Protein AF-A0A959DVX4-F1 (afdb_monomer_lite)

pLDDT: mean 74.42, std 13.06, range [37.75, 95.5]

Structure (mmCIF, N/CA/C/O backbone):
data_AF-A0A959DVX4-F1
#
_entry.id   AF-A0A959DVX4-F1
#
loop_
_atom_site.group_PDB
_atom_site.id
_atom_site.type_symbol
_atom_site.label_atom_id
_atom_site.label_alt_id
_atom_site.label_comp_id
_atom_site.label_asym_id
_atom_site.label_entity_id
_atom_site.label_seq_id
_atom_site.pdbx_PDB_ins_code
_atom_site.Cartn_x
_atom_site.Cartn_y
_atom_site.Cartn_z
_atom_site.occupancy
_atom_site.B_iso_or_equiv
_atom_site.auth_seq_id
_atom_site.auth_comp_id
_atom_site.auth_asym_id
_atom_site.auth_atom_id
_atom_site.pdbx_PDB_model_num
ATOM 1 N N . MET A 1 1 ? -5.494 -14.601 -0.940 1.00 48.22 1 MET A N 1
ATOM 2 C CA . MET A 1 1 ? -5.720 -13.147 -1.015 1.00 48.22 1 MET A CA 1
ATOM 3 C C . MET A 1 1 ? -6.047 -12.716 0.396 1.00 48.22 1 MET A C 1
ATOM 5 O O . MET A 1 1 ? -7.107 -13.082 0.890 1.00 48.22 1 MET A O 1
ATOM 9 N N . GLU A 1 2 ? -5.086 -12.112 1.089 1.00 57.50 2 GLU A N 1
ATOM 10 C CA . GLU A 1 2 ? -5.347 -11.568 2.421 1.00 57.50 2 GLU A CA 1
ATOM 11 C C . GLU A 1 2 ? -6.435 -10.507 2.284 1.00 57.50 2 GLU A C 1
ATOM 13 O O . GLU A 1 2 ? -6.332 -9.611 1.445 1.00 57.50 2 GLU A O 1
ATOM 18 N N . SER A 1 3 ? -7.533 -10.681 3.014 1.00 71.44 3 SER A N 1
ATOM 19 C CA . SER A 1 3 ? -8.706 -9.840 2.836 1.00 71.44 3 SER A CA 1
ATOM 20 C C . SER A 1 3 ? -8.745 -8.767 3.910 1.00 71.44 3 SER A C 1
ATOM 22 O O . SER A 1 3 ? -8.822 -9.086 5.095 1.00 71.44 3 SER A O 1
ATOM 24 N N . PHE A 1 4 ? -8.813 -7.499 3.496 1.00 85.88 4 PHE A N 1
ATOM 25 C CA . PHE A 1 4 ? -9.100 -6.370 4.390 1.00 85.88 4 PHE A CA 1
ATOM 26 C C . PHE A 1 4 ? -10.474 -6.480 5.088 1.00 85.88 4 PHE A C 1
ATOM 28 O O . PHE A 1 4 ? -10.832 -5.627 5.897 1.00 85.88 4 PHE A O 1
ATOM 35 N N . ASP A 1 5 ? -11.255 -7.530 4.804 1.00 87.12 5 ASP A N 1
ATOM 36 C CA . ASP A 1 5 ? -12.525 -7.846 5.460 1.00 87.12 5 ASP A CA 1
ATOM 37 C C . ASP A 1 5 ? -12.405 -8.030 6.978 1.00 87.12 5 ASP A C 1
ATOM 39 O O . ASP A 1 5 ? -13.413 -7.954 7.678 1.00 87.12 5 ASP A O 1
ATOM 43 N N . GLU A 1 6 ? -11.216 -8.299 7.522 1.00 89.38 6 GLU A N 1
ATOM 44 C CA . GLU A 1 6 ? -11.012 -8.276 8.976 1.00 89.38 6 GLU A CA 1
ATOM 45 C C . GLU A 1 6 ? -11.226 -6.875 9.567 1.00 89.38 6 GLU A C 1
ATOM 47 O O . GLU A 1 6 ? -11.989 -6.726 10.522 1.00 89.38 6 GLU A O 1
ATOM 52 N N . TYR A 1 7 ? -10.685 -5.837 8.929 1.00 87.62 7 TYR A N 1
ATOM 53 C CA . TYR A 1 7 ? -10.837 -4.447 9.361 1.00 87.62 7 TYR A CA 1
ATOM 54 C C . TYR A 1 7 ? -12.276 -3.944 9.209 1.00 87.62 7 TYR A C 1
ATOM 56 O O . TYR A 1 7 ? -12.742 -3.128 10.000 1.00 87.62 7 TYR A O 1
ATOM 64 N N . LEU A 1 8 ? -13.016 -4.472 8.229 1.00 85.06 8 LEU A N 1
ATOM 65 C CA . LEU A 1 8 ? -14.442 -4.175 8.065 1.00 85.06 8 LEU A CA 1
ATOM 66 C C . LEU A 1 8 ? -15.304 -4.805 9.170 1.00 85.06 8 LEU A C 1
ATOM 68 O O . LEU A 1 8 ? -16.357 -4.263 9.499 1.00 85.06 8 LEU A O 1
ATOM 72 N N . ARG A 1 9 ? -14.871 -5.939 9.738 1.00 86.94 9 ARG A N 1
ATOM 73 C CA . ARG A 1 9 ? -15.598 -6.675 10.787 1.00 86.94 9 ARG A CA 1
ATOM 74 C C . ARG A 1 9 ? -15.279 -6.196 12.203 1.00 86.94 9 ARG A C 1
ATOM 76 O O . ARG A 1 9 ? -16.129 -6.344 13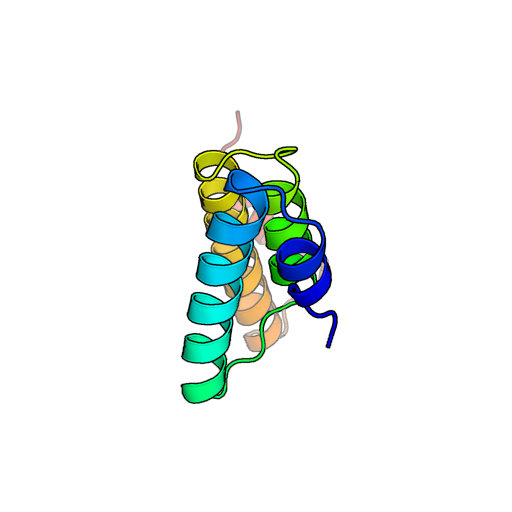.073 1.00 86.94 9 ARG A O 1
ATOM 83 N N . GLN A 1 10 ? -14.094 -5.628 12.436 1.00 82.69 10 GLN A N 1
ATOM 84 C CA . GLN A 1 10 ? -13.675 -5.130 13.757 1.00 82.69 10 GLN A CA 1
ATOM 85 C C . GLN A 1 10 ? -14.485 -3.921 14.248 1.00 82.69 10 GLN A C 1
ATOM 87 O O . GLN A 1 10 ? -14.543 -3.676 15.448 1.00 82.69 10 GLN A O 1
ATOM 92 N N . GLY A 1 11 ? -15.130 -3.176 13.347 1.00 75.0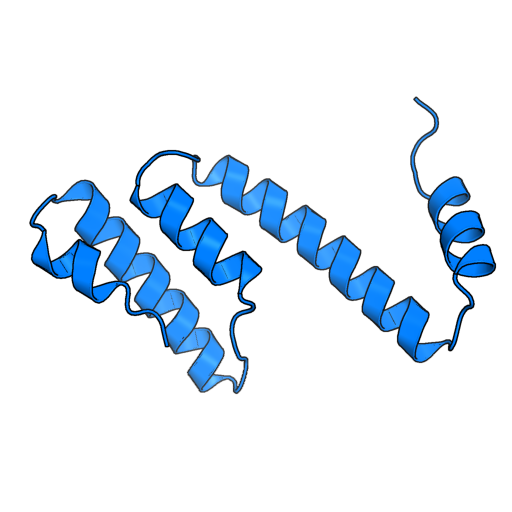0 11 GLY A N 1
ATOM 93 C CA . GLY A 1 11 ? -16.051 -2.100 13.719 1.00 75.00 11 GLY A CA 1
ATOM 94 C C . GLY A 1 11 ? -15.392 -0.781 14.133 1.00 75.00 11 GLY A C 1
ATOM 95 O O . GLY A 1 11 ? -16.119 0.150 14.468 1.00 75.00 11 GLY A O 1
ATOM 96 N N . GLU A 1 12 ? -14.061 -0.650 14.068 1.00 89.44 12 GLU A N 1
ATOM 97 C CA . GLU A 1 12 ? -13.392 0.645 14.245 1.00 89.44 12 GLU A CA 1
ATOM 98 C C . GLU A 1 12 ? -13.630 1.544 13.018 1.00 89.44 12 GLU A C 1
ATOM 100 O O . GLU A 1 12 ? -13.124 1.230 11.934 1.00 89.44 12 GLU A O 1
ATOM 105 N N . PRO A 1 13 ? -14.363 2.672 13.147 1.00 84.19 13 PRO A N 1
ATOM 106 C CA . PRO A 1 13 ? -14.814 3.444 11.986 1.00 84.19 13 PRO A CA 1
ATOM 107 C C . PRO A 1 13 ? -13.668 3.922 11.086 1.00 84.19 13 PRO A C 1
ATOM 109 O O . PRO A 1 13 ? -13.730 3.753 9.869 1.00 84.19 13 PRO A O 1
ATOM 112 N N . ASN A 1 14 ? -12.583 4.422 11.688 1.00 85.31 14 ASN A N 1
ATOM 113 C CA . ASN A 1 14 ? -11.416 4.923 10.957 1.00 85.31 14 ASN A CA 1
ATOM 114 C C . ASN A 1 14 ? -10.687 3.816 10.179 1.00 85.31 14 ASN A C 1
ATOM 116 O O . ASN A 1 14 ? -10.257 4.036 9.045 1.00 85.31 14 ASN A O 1
ATOM 120 N N . LYS A 1 15 ? -10.549 2.617 10.761 1.00 90.25 15 LYS A N 1
ATOM 121 C CA . LYS A 1 15 ? -9.908 1.479 10.084 1.00 90.25 15 LYS A CA 1
ATOM 122 C C . LYS A 1 15 ? -10.794 0.940 8.965 1.00 90.25 15 LYS A C 1
ATOM 124 O O . LYS A 1 15 ? -10.310 0.677 7.866 1.00 90.25 15 LYS A O 1
ATOM 129 N N . ALA A 1 16 ? -12.099 0.837 9.215 1.00 86.75 16 ALA A N 1
ATOM 130 C CA . ALA A 1 16 ? -13.070 0.373 8.232 1.00 86.75 16 ALA A CA 1
ATOM 131 C C . ALA A 1 16 ? -13.143 1.297 7.004 1.00 86.75 16 ALA A C 1
ATOM 133 O O . ALA A 1 16 ? -13.249 0.813 5.875 1.00 86.75 16 ALA A O 1
ATOM 134 N N . GLU A 1 17 ? -13.059 2.615 7.198 1.00 85.62 17 GLU A N 1
ATOM 135 C CA . GLU A 1 17 ? -13.024 3.583 6.100 1.00 85.62 17 GLU A CA 1
ATOM 136 C C . GLU A 1 17 ? -11.768 3.413 5.234 1.00 85.62 17 GLU A C 1
ATOM 138 O O . GLU A 1 17 ? -11.877 3.221 4.020 1.00 85.62 17 GLU A O 1
ATOM 143 N N . LYS A 1 18 ? -10.578 3.362 5.847 1.00 84.94 18 LYS A N 1
ATOM 144 C CA . LYS A 1 18 ? -9.318 3.120 5.123 1.00 84.94 18 LYS A CA 1
ATOM 145 C C . LYS A 1 18 ? -9.317 1.776 4.390 1.00 84.94 18 LYS A C 1
ATOM 147 O O . LYS A 1 18 ? -8.900 1.703 3.236 1.00 84.94 18 LYS A O 1
ATOM 152 N N . ALA A 1 19 ? -9.829 0.720 5.022 1.00 87.38 19 ALA A N 1
ATOM 153 C CA . ALA A 1 19 ? -9.936 -0.605 4.419 1.00 87.38 19 ALA A CA 1
ATOM 154 C C . ALA A 1 19 ? -10.836 -0.608 3.172 1.00 87.38 19 ALA A C 1
ATOM 156 O O . ALA A 1 19 ? -10.492 -1.234 2.168 1.00 87.38 19 ALA A O 1
ATOM 157 N N . LYS A 1 20 ? -11.958 0.131 3.190 1.00 84.19 20 LYS A N 1
ATOM 158 C CA . LYS A 1 20 ? -12.812 0.313 2.001 1.00 84.19 20 LYS A CA 1
ATOM 159 C C . LYS A 1 20 ? -12.071 1.020 0.869 1.00 84.19 20 LYS A C 1
ATOM 161 O O . LYS A 1 20 ? -12.189 0.590 -0.280 1.00 84.19 20 LYS A O 1
ATOM 166 N N . VAL A 1 21 ? -11.303 2.064 1.182 1.00 85.56 21 VAL A N 1
ATOM 167 C CA . VAL A 1 21 ? -10.511 2.808 0.188 1.00 85.56 21 VAL A CA 1
ATOM 168 C C . VAL A 1 21 ? -9.470 1.894 -0.464 1.00 85.56 21 VAL A C 1
ATOM 170 O O . VAL A 1 21 ? -9.457 1.771 -1.689 1.00 85.56 21 VAL A O 1
ATOM 173 N N . TRP A 1 22 ? -8.668 1.177 0.331 1.00 87.50 22 TRP A N 1
ATOM 174 C CA . TRP A 1 22 ? -7.651 0.248 -0.177 1.00 87.50 22 TRP A CA 1
ATOM 175 C C . TRP A 1 22 ? -8.243 -0.893 -1.006 1.00 87.50 22 TRP A C 1
ATOM 177 O O . TRP A 1 22 ? -7.755 -1.180 -2.099 1.00 87.50 22 TRP A O 1
ATOM 187 N N . LYS A 1 23 ? -9.340 -1.502 -0.538 1.00 84.38 23 LYS A N 1
ATOM 188 C CA . LYS A 1 23 ? -10.046 -2.561 -1.273 1.00 84.38 23 LYS A CA 1
ATOM 189 C C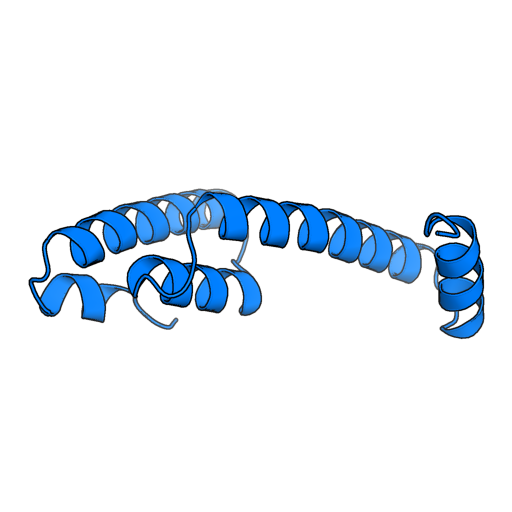 . LYS A 1 23 ? -10.582 -2.063 -2.619 1.00 84.38 23 LYS A C 1
ATOM 191 O O . LYS A 1 23 ? -10.494 -2.785 -3.607 1.00 84.38 23 LYS A O 1
ATOM 196 N N . THR A 1 24 ? -11.092 -0.832 -2.669 1.00 78.81 24 THR A N 1
ATOM 197 C CA . THR A 1 24 ? -11.578 -0.211 -3.912 1.00 78.81 24 THR A CA 1
ATOM 198 C C . THR A 1 24 ? -10.432 0.056 -4.887 1.00 78.81 24 THR A C 1
ATOM 200 O O . THR A 1 24 ? -10.522 -0.341 -6.044 1.00 78.81 24 THR A O 1
ATOM 203 N N . ALA A 1 25 ? -9.331 0.662 -4.427 1.00 79.06 25 ALA A N 1
ATOM 204 C CA . ALA A 1 25 ? -8.172 0.962 -5.271 1.00 79.06 25 ALA A CA 1
ATOM 205 C C . ALA A 1 25 ? -7.531 -0.308 -5.861 1.00 79.06 25 ALA A C 1
ATOM 207 O O . ALA A 1 25 ? -7.239 -0.362 -7.053 1.00 79.06 25 ALA A O 1
ATOM 208 N N . ILE A 1 26 ? -7.376 -1.357 -5.047 1.00 76.31 26 ILE A N 1
ATOM 209 C CA . ILE A 1 26 ? -6.860 -2.656 -5.500 1.00 76.31 26 ILE A CA 1
ATOM 210 C C . ILE A 1 26 ? -7.840 -3.336 -6.461 1.00 76.31 26 ILE A C 1
ATOM 212 O O . ILE A 1 26 ? -7.414 -3.891 -7.470 1.00 76.31 26 ILE A O 1
ATOM 216 N N . GLY A 1 27 ? -9.146 -3.268 -6.188 1.00 74.44 27 GLY A N 1
ATOM 217 C CA . GLY A 1 27 ? -10.170 -3.793 -7.090 1.00 74.44 27 GLY A CA 1
ATOM 218 C C . GLY A 1 27 ? -10.130 -3.134 -8.473 1.00 74.44 27 GLY A C 1
ATOM 219 O O . GLY A 1 27 ? -10.234 -3.835 -9.475 1.00 74.44 27 GLY A O 1
ATOM 220 N N . LEU A 1 28 ? -9.907 -1.816 -8.539 1.00 75.38 28 LEU A N 1
ATOM 221 C CA . LEU A 1 28 ? -9.728 -1.094 -9.805 1.00 75.38 28 LEU A CA 1
ATOM 222 C C . LEU A 1 28 ? -8.485 -1.579 -10.565 1.00 75.38 28 LEU A C 1
ATOM 224 O O . LEU A 1 28 ? -8.589 -1.897 -11.744 1.00 75.38 28 LEU A O 1
ATOM 228 N N . GLN A 1 29 ? -7.348 -1.755 -9.885 1.00 70.06 29 GLN A N 1
ATOM 229 C CA . GLN A 1 29 ? -6.141 -2.313 -10.514 1.00 70.06 29 GLN A CA 1
ATOM 230 C C . GLN A 1 29 ? -6.361 -3.731 -11.067 1.00 70.06 29 GLN A C 1
ATOM 232 O O . GLN A 1 29 ? -5.845 -4.071 -12.129 1.00 70.06 29 GLN A O 1
ATOM 237 N N . GLN A 1 30 ? -7.148 -4.562 -10.377 1.00 74.50 30 GLN A N 1
ATOM 238 C CA . GLN A 1 30 ? -7.472 -5.914 -10.842 1.00 74.50 30 GLN A CA 1
ATOM 239 C C . GLN A 1 30 ? -8.363 -5.925 -12.087 1.00 74.50 30 GLN A C 1
ATOM 241 O O . GLN A 1 30 ? -8.208 -6.822 -12.917 1.00 74.50 30 GLN A O 1
ATOM 246 N N . VAL A 1 31 ? -9.265 -4.946 -12.235 1.00 70.56 31 VAL A N 1
ATOM 247 C CA . VAL A 1 31 ? -10.042 -4.748 -13.474 1.00 70.56 31 VAL A CA 1
ATOM 248 C C . VAL A 1 31 ? -9.107 -4.457 -14.650 1.00 70.56 31 VAL A C 1
ATOM 250 O O . VAL A 1 31 ? -9.322 -4.991 -15.736 1.00 70.56 31 VAL A O 1
ATOM 253 N N . ASP A 1 32 ? -8.019 -3.721 -14.410 1.00 72.56 32 ASP A N 1
ATOM 254 C CA . ASP A 1 32 ? -6.958 -3.462 -15.393 1.00 72.56 32 ASP A CA 1
ATOM 255 C C . ASP A 1 32 ? -5.999 -4.659 -15.595 1.00 72.56 32 ASP A C 1
ATOM 257 O O . ASP A 1 32 ? -5.009 -4.566 -16.321 1.00 72.56 32 ASP A O 1
ATOM 261 N N . GLY A 1 33 ? -6.265 -5.805 -14.955 1.00 76.19 33 GLY A N 1
ATOM 262 C CA . GLY A 1 33 ? -5.441 -7.014 -15.037 1.00 76.19 33 GLY A CA 1
ATOM 263 C C . GLY A 1 33 ? -4.159 -6.970 -14.199 1.00 76.19 33 GLY A C 1
ATOM 264 O O . GLY A 1 33 ? -3.347 -7.896 -14.267 1.00 76.19 33 GLY A O 1
ATOM 265 N N . LEU A 1 34 ? -3.970 -5.928 -13.386 1.00 76.31 34 LEU A N 1
ATOM 266 C CA . LEU A 1 34 ? -2.811 -5.774 -12.516 1.00 76.31 34 LEU A CA 1
ATOM 267 C C . LEU A 1 34 ? -3.040 -6.508 -11.192 1.00 76.31 34 LEU A C 1
ATOM 269 O O . LEU A 1 34 ? -4.095 -6.416 -10.563 1.00 76.31 34 LEU A O 1
ATOM 273 N N . LYS A 1 35 ? -2.020 -7.239 -10.738 1.00 75.75 35 LYS A N 1
ATOM 274 C CA . LYS A 1 35 ? -2.005 -7.818 -9.392 1.00 75.75 35 LYS A CA 1
ATOM 275 C C . LYS A 1 35 ? -1.217 -6.899 -8.460 1.00 75.75 35 LYS A C 1
ATOM 277 O O . LYS A 1 35 ? -0.075 -6.581 -8.790 1.00 75.75 35 LYS A O 1
ATOM 282 N N . PRO A 1 36 ? -1.777 -6.503 -7.303 1.00 70.69 36 PRO A N 1
ATOM 283 C CA . PRO A 1 36 ? -1.014 -5.764 -6.306 1.00 70.69 36 PRO A CA 1
ATOM 284 C C . PRO A 1 36 ? 0.147 -6.628 -5.795 1.00 70.69 36 PRO A C 1
ATOM 286 O O . PRO A 1 36 ? -0.006 -7.839 -5.614 1.00 70.69 36 PRO A O 1
ATOM 289 N N . SER A 1 37 ? 1.303 -6.007 -5.560 1.00 78.12 37 SER A N 1
ATOM 290 C CA . SER A 1 37 ? 2.446 -6.676 -4.935 1.00 78.12 37 SER A CA 1
ATOM 291 C C . SER A 1 37 ? 2.186 -6.927 -3.448 1.00 78.12 37 SER A C 1
ATOM 293 O O . SER A 1 37 ? 1.426 -6.196 -2.813 1.00 78.12 37 SER A O 1
ATOM 295 N N . GLU A 1 38 ? 2.854 -7.926 -2.865 1.00 78.19 38 GLU A N 1
ATOM 296 C CA . GLU A 1 38 ? 2.793 -8.179 -1.414 1.00 78.19 38 GLU A CA 1
ATOM 297 C C . GLU A 1 38 ? 3.207 -6.938 -0.610 1.00 78.19 38 GLU A C 1
ATOM 299 O O . GLU A 1 38 ? 2.533 -6.573 0.349 1.00 78.19 38 GLU A O 1
ATOM 304 N N . TYR A 1 39 ? 4.215 -6.201 -1.086 1.00 80.25 39 TYR A N 1
ATOM 305 C CA . TYR A 1 39 ? 4.643 -4.934 -0.491 1.00 80.25 39 TYR A CA 1
ATOM 306 C C . TYR A 1 39 ? 3.519 -3.885 -0.419 1.00 80.25 39 TYR A C 1
ATOM 308 O O . TYR A 1 39 ? 3.378 -3.177 0.583 1.00 80.25 39 TYR A O 1
ATOM 316 N N . LEU A 1 40 ? 2.692 -3.779 -1.468 1.00 80.75 40 LEU A N 1
ATOM 317 C CA . LEU A 1 40 ? 1.551 -2.863 -1.484 1.00 80.75 40 LEU A CA 1
ATOM 318 C C . LEU A 1 40 ? 0.468 -3.302 -0.487 1.00 80.75 40 LEU A C 1
ATOM 320 O O . LEU A 1 40 ? -0.129 -2.453 0.174 1.00 80.75 40 LEU A O 1
ATOM 324 N N . ILE A 1 41 ? 0.243 -4.613 -0.345 1.00 83.75 41 ILE A N 1
ATOM 325 C CA . ILE A 1 41 ? -0.702 -5.170 0.634 1.00 83.75 41 ILE A CA 1
ATOM 326 C C . ILE A 1 41 ? -0.239 -4.887 2.069 1.00 83.75 41 ILE A C 1
ATOM 328 O O . ILE A 1 41 ? -1.034 -4.411 2.880 1.00 83.75 41 ILE A O 1
ATOM 332 N N . GLU A 1 42 ? 1.038 -5.107 2.382 1.00 87.00 42 GLU A N 1
ATOM 333 C CA . GLU A 1 42 ? 1.600 -4.806 3.705 1.00 87.00 42 GLU A CA 1
ATOM 334 C C . GLU A 1 42 ? 1.556 -3.307 4.022 1.00 87.00 42 GLU A C 1
ATOM 336 O O . GLU A 1 42 ? 1.158 -2.906 5.117 1.00 87.00 42 GLU A O 1
ATOM 341 N N . THR A 1 43 ? 1.892 -2.463 3.045 1.00 83.25 43 THR A N 1
ATOM 342 C CA . THR A 1 43 ? 1.819 -1.001 3.188 1.00 83.25 43 THR A CA 1
ATOM 343 C C . THR A 1 43 ? 0.382 -0.537 3.458 1.00 83.25 43 THR A C 1
ATOM 345 O O . THR A 1 43 ? 0.156 0.333 4.301 1.00 83.25 43 THR A O 1
ATOM 348 N N . ALA A 1 44 ? -0.607 -1.143 2.793 1.00 86.75 44 ALA A N 1
ATOM 349 C CA . ALA A 1 44 ? -2.018 -0.865 3.040 1.00 86.75 44 ALA A CA 1
ATOM 350 C C . ALA A 1 44 ? -2.438 -1.243 4.469 1.00 86.75 44 ALA A C 1
ATOM 352 O O . ALA A 1 44 ? -3.102 -0.446 5.132 1.00 86.75 44 ALA A O 1
ATOM 353 N N . LYS A 1 45 ? -2.010 -2.410 4.973 1.00 91.88 45 LYS A N 1
ATOM 354 C CA . LYS A 1 45 ? -2.284 -2.849 6.354 1.00 91.88 45 LYS A CA 1
ATOM 355 C C . LYS A 1 45 ? -1.716 -1.878 7.388 1.00 91.88 45 LYS A C 1
ATOM 357 O O . LYS A 1 45 ? -2.473 -1.368 8.206 1.00 91.88 45 LYS A O 1
ATOM 362 N N . GLN A 1 46 ? -0.437 -1.516 7.270 1.00 91.44 46 GLN A N 1
ATOM 363 C CA . GLN A 1 46 ? 0.208 -0.542 8.164 1.00 91.44 46 GLN A CA 1
ATOM 364 C C . GLN A 1 46 ? -0.521 0.811 8.165 1.00 91.44 46 GLN A C 1
ATOM 366 O O . GLN A 1 46 ? -0.657 1.468 9.197 1.00 91.44 46 GLN A O 1
ATOM 371 N N . ASN A 1 47 ? -1.041 1.242 7.012 1.00 92.00 47 ASN A N 1
ATOM 372 C CA . ASN A 1 47 ? -1.817 2.474 6.936 1.00 92.00 47 ASN A CA 1
ATOM 373 C C . ASN A 1 47 ? -3.198 2.362 7.601 1.00 92.00 47 ASN A C 1
ATOM 375 O O . ASN A 1 47 ? -3.641 3.310 8.262 1.00 92.00 47 ASN A O 1
ATOM 379 N N . ILE A 1 48 ? -3.880 1.226 7.424 1.00 89.62 48 ILE A N 1
ATOM 380 C CA . ILE A 1 48 ? -5.167 0.937 8.066 1.00 89.62 48 ILE A CA 1
ATOM 381 C C . ILE A 1 48 ? -4.995 0.894 9.584 1.00 89.62 48 ILE A C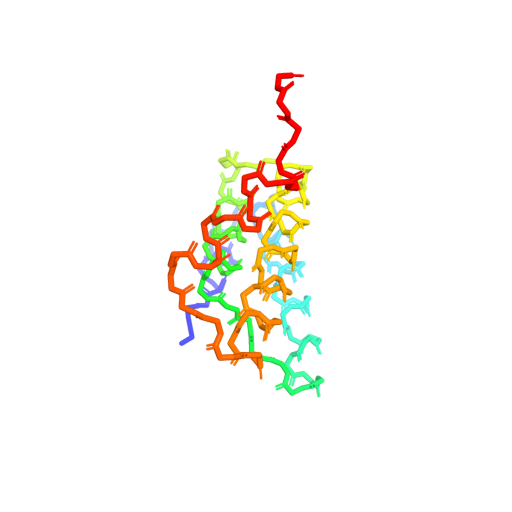 1
ATOM 383 O O . ILE A 1 48 ? -5.764 1.547 10.289 1.00 89.62 48 ILE A O 1
ATOM 387 N N . ASP A 1 49 ? -3.953 0.220 10.069 1.00 94.25 49 ASP A N 1
ATOM 388 C CA . ASP A 1 49 ? -3.641 0.110 11.494 1.00 94.25 49 ASP A CA 1
ATOM 389 C C . ASP A 1 49 ? -3.165 1.418 12.128 1.00 94.25 49 ASP A C 1
ATOM 391 O O . AS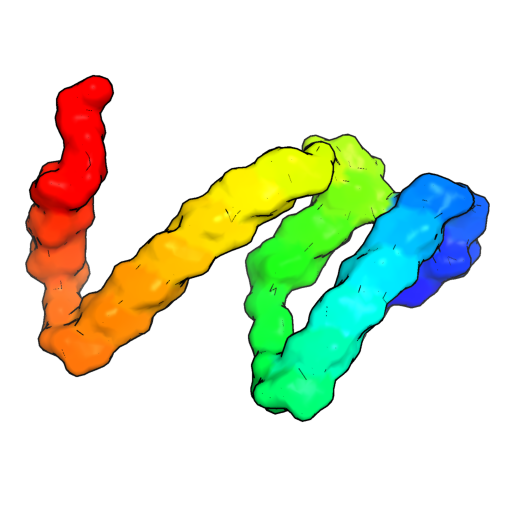P A 1 49 ? -3.315 1.600 13.335 1.00 94.25 49 ASP A O 1
ATOM 395 N N . GLY A 1 50 ? -2.733 2.379 11.308 1.00 90.75 50 GLY A N 1
ATOM 396 C CA . GLY A 1 50 ? -2.311 3.702 11.760 1.00 90.75 50 GLY A CA 1
ATOM 397 C C . GLY A 1 50 ? -0.821 3.799 12.072 1.00 90.75 50 GLY A C 1
ATOM 398 O O . GLY A 1 50 ? -0.386 4.848 12.536 1.00 90.75 50 GLY A O 1
ATOM 399 N N . ASP A 1 51 ? -0.051 2.756 11.761 1.00 95.50 51 ASP A N 1
ATOM 400 C CA . ASP A 1 51 ? 1.406 2.723 11.918 1.00 95.50 51 ASP A CA 1
ATOM 401 C C . ASP A 1 51 ? 2.106 3.706 10.976 1.00 95.50 51 ASP A C 1
ATOM 403 O O . ASP A 1 51 ? 3.185 4.208 11.285 1.00 95.50 51 ASP A O 1
ATOM 407 N N . ILE A 1 52 ? 1.492 3.973 9.816 1.00 88.06 52 ILE A N 1
ATOM 408 C CA . ILE A 1 52 ? 1.979 4.944 8.835 1.00 88.06 52 ILE A CA 1
ATOM 409 C C . ILE A 1 52 ? 0.861 5.839 8.302 1.00 88.06 52 ILE A C 1
ATOM 411 O O . ILE A 1 52 ? -0.282 5.430 8.060 1.00 88.06 52 ILE A O 1
ATOM 415 N N . THR A 1 53 ? 1.219 7.089 8.052 1.00 87.94 53 THR A N 1
ATOM 416 C CA . THR A 1 53 ? 0.372 8.096 7.416 1.00 87.94 53 THR A CA 1
ATOM 417 C C . THR A 1 53 ? 0.237 7.857 5.912 1.00 87.94 53 THR A C 1
ATOM 419 O O . THR A 1 53 ? 1.045 7.171 5.284 1.00 87.94 53 THR A O 1
ATOM 422 N N . ILE A 1 54 ? -0.778 8.465 5.292 1.00 82.00 54 ILE A N 1
ATOM 423 C CA . ILE A 1 54 ? -0.949 8.403 3.832 1.00 82.00 54 ILE A CA 1
ATOM 424 C C . ILE A 1 54 ? 0.213 9.071 3.076 1.00 82.00 54 ILE A C 1
ATOM 426 O O . ILE A 1 54 ? 0.534 8.673 1.960 1.00 82.00 54 ILE A O 1
ATOM 430 N N . ASP A 1 55 ? 0.879 10.057 3.678 1.00 82.00 55 ASP A N 1
ATOM 431 C CA . ASP A 1 55 ? 2.037 10.706 3.060 1.00 82.00 55 ASP A CA 1
ATOM 432 C C . ASP A 1 55 ? 3.282 9.812 3.103 1.00 82.00 55 ASP A C 1
ATOM 434 O O . ASP A 1 55 ? 4.063 9.790 2.151 1.00 82.00 55 ASP A O 1
ATOM 438 N N . GLU A 1 56 ? 3.450 9.009 4.156 1.00 82.12 56 GLU A N 1
ATOM 439 C CA . GLU A 1 56 ? 4.489 7.973 4.208 1.00 82.12 56 GLU A CA 1
ATOM 440 C C . GLU A 1 56 ? 4.215 6.840 3.217 1.00 82.12 56 GLU A C 1
ATOM 442 O O . GLU A 1 56 ? 5.147 6.367 2.567 1.00 82.12 56 GLU A O 1
ATOM 447 N N . VAL A 1 57 ? 2.947 6.454 3.035 1.00 80.81 57 VAL A N 1
ATOM 448 C CA . VAL A 1 57 ? 2.534 5.523 1.971 1.00 80.81 57 VAL A CA 1
ATOM 449 C C . VAL A 1 57 ? 2.945 6.057 0.599 1.00 80.81 57 VAL A C 1
ATOM 451 O O . VAL A 1 57 ? 3.575 5.327 -0.162 1.00 80.81 57 VAL A O 1
ATOM 454 N N . LYS A 1 58 ? 2.633 7.323 0.283 1.00 76.38 58 LYS A N 1
ATOM 455 C CA . LYS A 1 58 ? 3.002 7.940 -1.004 1.00 76.38 58 LYS A CA 1
ATOM 456 C C . LYS A 1 58 ? 4.509 7.905 -1.229 1.00 76.38 58 LYS A C 1
ATOM 458 O O . LYS A 1 58 ? 4.951 7.383 -2.242 1.00 76.38 58 LYS A O 1
ATOM 463 N N . LYS A 1 59 ? 5.300 8.347 -0.244 1.00 78.38 59 LYS A N 1
ATOM 464 C CA . LYS A 1 59 ? 6.772 8.308 -0.327 1.00 78.38 59 LYS A CA 1
ATOM 465 C C . LYS A 1 59 ? 7.299 6.899 -0.598 1.00 78.38 59 LYS A C 1
ATOM 467 O O . LYS A 1 59 ? 8.204 6.734 -1.413 1.00 78.38 59 LYS A O 1
ATOM 472 N N . ARG A 1 60 ? 6.731 5.886 0.065 1.00 79.25 60 ARG A N 1
ATOM 473 C CA . ARG A 1 60 ? 7.100 4.480 -0.141 1.00 79.25 60 ARG A CA 1
ATOM 474 C C . ARG A 1 60 ? 6.754 4.014 -1.549 1.00 79.25 60 ARG A C 1
ATOM 476 O O . ARG A 1 60 ? 7.640 3.525 -2.237 1.00 79.25 60 ARG A O 1
ATOM 483 N N . ILE A 1 61 ? 5.524 4.234 -2.008 1.00 71.12 61 ILE A N 1
ATOM 484 C CA . ILE A 1 61 ? 5.076 3.835 -3.351 1.00 71.12 61 ILE A CA 1
ATOM 485 C C . ILE A 1 61 ? 5.874 4.553 -4.446 1.00 71.12 61 ILE A C 1
ATOM 487 O O . ILE A 1 61 ? 6.264 3.910 -5.419 1.00 71.12 61 ILE A O 1
ATOM 491 N N . ASP A 1 62 ? 6.175 5.840 -4.280 1.00 67.81 62 ASP A N 1
ATOM 492 C CA . ASP A 1 62 ? 6.981 6.613 -5.230 1.00 67.81 62 ASP A CA 1
ATOM 493 C C . ASP A 1 62 ? 8.419 6.075 -5.295 1.00 67.81 62 ASP A C 1
ATOM 495 O O . ASP A 1 62 ? 8.953 5.840 -6.382 1.00 67.81 62 ASP A O 1
ATOM 499 N N . SER A 1 63 ? 9.029 5.780 -4.140 1.00 62.75 63 SER A N 1
ATOM 500 C CA . SER A 1 63 ? 10.361 5.163 -4.090 1.00 62.75 63 SER A CA 1
ATOM 501 C C . SER A 1 63 ? 10.381 3.741 -4.665 1.00 62.75 63 SER A C 1
ATOM 503 O O . SER A 1 63 ? 11.307 3.383 -5.394 1.00 62.75 63 SER A O 1
ATOM 505 N N . SER A 1 64 ? 9.336 2.951 -4.407 1.00 60.25 64 SER A N 1
ATOM 506 C CA . SER A 1 64 ? 9.190 1.590 -4.917 1.00 60.25 64 SER A CA 1
ATOM 507 C C . SER A 1 64 ? 8.902 1.574 -6.411 1.00 60.25 64 SER A C 1
ATOM 509 O O . SER A 1 64 ? 9.418 0.703 -7.089 1.00 60.25 64 SER A O 1
ATOM 511 N N . SER A 1 65 ? 8.162 2.542 -6.958 1.00 59.94 65 SER A N 1
ATOM 512 C CA . SER A 1 65 ? 7.916 2.643 -8.403 1.00 59.94 65 SER A CA 1
ATOM 513 C C . SER A 1 65 ? 9.203 2.953 -9.161 1.00 59.94 65 SER A C 1
ATOM 515 O O . SER A 1 65 ? 9.472 2.331 -10.181 1.00 59.94 65 SER A O 1
ATOM 517 N N . ILE A 1 66 ? 10.051 3.844 -8.635 1.00 58.16 66 ILE A N 1
ATOM 518 C CA . ILE A 1 66 ? 11.382 4.102 -9.204 1.00 58.16 66 ILE A CA 1
ATOM 519 C C . ILE A 1 66 ? 12.266 2.855 -9.091 1.00 58.16 66 ILE A C 1
ATOM 521 O O . ILE A 1 66 ? 12.903 2.476 -10.068 1.00 58.16 66 ILE A O 1
ATOM 525 N N . ALA A 1 67 ? 12.282 2.184 -7.937 1.00 59.00 67 ALA A N 1
ATOM 526 C CA . ALA A 1 67 ? 13.061 0.960 -7.751 1.00 59.00 67 ALA A CA 1
ATOM 527 C C . ALA A 1 67 ? 12.580 -0.190 -8.656 1.00 59.00 67 ALA A C 1
ATOM 529 O O . ALA A 1 67 ? 13.400 -0.907 -9.222 1.00 59.00 67 ALA A O 1
ATOM 530 N N . GLU A 1 68 ? 11.269 -0.343 -8.841 1.00 61.53 68 GLU A N 1
ATOM 531 C CA . GLU A 1 68 ? 10.640 -1.343 -9.708 1.00 61.53 68 GLU A CA 1
ATOM 532 C C . GLU A 1 68 ? 10.909 -1.030 -11.187 1.00 61.53 68 GLU A C 1
ATOM 534 O O . GLU A 1 68 ? 11.290 -1.926 -11.934 1.00 61.53 68 GLU A O 1
ATOM 539 N N . ILE A 1 69 ? 10.792 0.236 -11.608 1.00 60.34 69 ILE A N 1
ATOM 540 C CA . ILE A 1 69 ? 11.147 0.688 -12.963 1.00 60.34 69 ILE A CA 1
ATOM 541 C C . ILE A 1 69 ? 12.633 0.448 -13.224 1.00 60.34 69 ILE A C 1
ATOM 543 O O . ILE A 1 69 ? 12.985 -0.134 -14.248 1.00 60.34 69 ILE A O 1
ATOM 547 N N . ASN A 1 70 ? 13.504 0.824 -12.287 1.00 62.53 70 ASN A N 1
ATOM 548 C CA . ASN A 1 70 ? 14.938 0.579 -12.380 1.00 62.53 70 ASN A CA 1
ATOM 549 C C . ASN A 1 70 ? 15.217 -0.921 -12.490 1.00 62.53 70 ASN A C 1
ATOM 551 O O . ASN A 1 70 ? 15.877 -1.350 -13.429 1.00 62.53 70 ASN A O 1
ATOM 555 N N . ARG A 1 71 ? 14.616 -1.746 -11.628 1.00 62.50 71 ARG A N 1
ATOM 556 C CA . ARG A 1 71 ? 14.743 -3.208 -11.670 1.00 62.50 71 ARG A CA 1
ATOM 557 C C . ARG A 1 71 ? 14.229 -3.808 -12.981 1.00 62.50 71 ARG A C 1
ATOM 559 O O . ARG A 1 71 ? 14.841 -4.738 -13.502 1.00 62.50 71 ARG A O 1
ATOM 566 N N . GLN A 1 72 ? 13.131 -3.296 -13.535 1.00 67.44 72 GLN A N 1
ATOM 567 C CA . GLN A 1 72 ? 12.600 -3.728 -14.830 1.00 67.44 72 GLN A CA 1
ATOM 568 C C . GLN A 1 72 ? 13.518 -3.327 -15.989 1.00 67.44 72 GLN A C 1
ATOM 570 O O . GLN A 1 72 ? 13.746 -4.145 -16.879 1.00 67.44 72 GLN A O 1
ATOM 575 N N . LEU A 1 73 ? 14.085 -2.117 -15.973 1.00 60.59 73 LEU A N 1
ATOM 576 C CA . LEU A 1 73 ? 15.090 -1.690 -16.948 1.00 60.59 73 LEU A CA 1
ATOM 577 C C . LEU A 1 73 ? 16.339 -2.571 -16.838 1.00 60.59 73 LEU A C 1
ATOM 579 O O . LEU A 1 73 ? 16.780 -3.128 -17.838 1.00 60.59 73 LEU A O 1
ATOM 583 N N . TYR A 1 74 ? 16.853 -2.795 -15.631 1.00 68.38 74 TYR A N 1
ATOM 584 C CA . TYR A 1 74 ? 18.046 -3.608 -15.398 1.00 68.38 74 TYR A CA 1
ATOM 585 C C . TYR A 1 74 ? 17.865 -5.062 -15.852 1.00 68.38 74 TYR A C 1
ATOM 587 O O . TYR A 1 74 ? 18.730 -5.598 -16.543 1.00 68.38 74 TYR A O 1
ATOM 595 N N . ASN A 1 75 ? 16.704 -5.668 -15.576 1.00 67.06 75 ASN A N 1
ATOM 596 C CA . ASN A 1 75 ? 16.356 -6.996 -16.092 1.00 67.06 75 ASN A CA 1
ATOM 597 C C . ASN A 1 75 ? 16.199 -7.008 -17.620 1.00 67.06 75 ASN A C 1
ATOM 599 O O . ASN A 1 75 ? 16.660 -7.937 -18.280 1.00 67.06 75 ASN A O 1
ATOM 603 N N . LYS A 1 76 ? 15.570 -5.978 -18.202 1.00 71.31 76 LYS A N 1
ATOM 604 C CA . LYS A 1 76 ? 15.384 -5.858 -19.657 1.00 71.31 76 LYS A CA 1
ATOM 605 C C . LYS A 1 76 ? 16.715 -5.771 -20.406 1.00 71.31 76 LYS A C 1
ATOM 607 O O . LYS A 1 76 ? 16.822 -6.326 -21.497 1.00 71.31 76 LYS A O 1
ATOM 612 N N . TYR A 1 77 ? 17.710 -5.099 -19.831 1.00 75.62 77 TYR A N 1
ATOM 613 C CA . TYR A 1 77 ? 19.045 -4.958 -20.417 1.00 75.62 77 TYR A CA 1
ATOM 614 C C . TYR A 1 77 ? 20.034 -6.048 -19.975 1.00 75.62 77 TYR A C 1
ATOM 616 O O . TYR A 1 77 ? 21.188 -5.992 -20.382 1.00 75.62 77 TYR A O 1
ATOM 624 N N . GLN A 1 78 ? 19.584 -7.045 -19.198 1.00 81.38 78 GLN A N 1
ATOM 625 C CA . GLN A 1 78 ? 20.405 -8.163 -18.704 1.00 81.38 78 GLN A CA 1
ATOM 626 C C . GLN A 1 78 ? 21.684 -7.700 -17.989 1.00 81.38 78 GLN A C 1
ATOM 628 O O . GLN A 1 78 ? 22.740 -8.311 -18.131 1.00 81.38 78 GLN A O 1
ATOM 633 N N . LEU A 1 79 ? 21.587 -6.607 -17.228 1.00 73.88 79 LEU A N 1
ATOM 634 C CA . LEU A 1 79 ? 22.729 -6.057 -16.503 1.00 73.88 79 LEU A CA 1
ATOM 635 C C . LEU A 1 79 ? 23.104 -6.972 -15.336 1.00 73.88 79 LEU A C 1
ATOM 637 O O . LEU A 1 79 ? 22.236 -7.460 -14.607 1.00 73.88 79 LEU A O 1
ATOM 641 N N . SER A 1 80 ? 24.401 -7.182 -15.142 1.00 76.62 80 SER A N 1
ATOM 642 C CA . SER A 1 80 ? 24.920 -7.888 -13.974 1.00 76.62 80 SER A CA 1
ATOM 643 C C . SER A 1 80 ? 24.750 -7.062 -12.695 1.00 76.62 80 SER A C 1
ATOM 645 O O . SER A 1 80 ? 24.616 -5.837 -12.727 1.00 76.62 80 SER A O 1
ATOM 647 N N . THR A 1 81 ? 24.792 -7.725 -11.537 1.00 63.69 81 THR A N 1
ATOM 648 C CA . THR A 1 81 ? 24.716 -7.068 -10.220 1.00 63.69 81 THR A CA 1
ATOM 649 C C . THR A 1 81 ? 25.784 -5.979 -10.046 1.00 63.69 81 THR A C 1
ATOM 651 O O . THR A 1 81 ? 25.511 -4.943 -9.436 1.00 63.69 81 THR A O 1
ATOM 654 N N . ASP A 1 82 ? 26.973 -6.181 -10.619 1.00 72.62 82 ASP A N 1
ATOM 655 C CA . ASP A 1 82 ? 28.080 -5.223 -10.560 1.00 72.62 82 ASP A CA 1
ATOM 656 C C . ASP A 1 82 ? 27.799 -3.984 -11.427 1.00 72.62 82 ASP A C 1
ATOM 658 O O . ASP A 1 82 ? 28.021 -2.856 -10.988 1.00 72.62 82 ASP A O 1
ATOM 662 N N . GLU A 1 83 ? 27.228 -4.169 -12.622 1.00 64.19 83 GLU A N 1
ATOM 663 C CA . GLU A 1 83 ? 26.816 -3.071 -13.510 1.00 64.19 83 GLU A CA 1
ATOM 664 C C . GLU A 1 83 ? 25.647 -2.268 -12.928 1.00 64.19 83 GLU A C 1
ATOM 666 O O . GLU A 1 83 ? 25.634 -1.039 -13.015 1.00 64.19 83 GLU A O 1
ATOM 671 N N . VAL A 1 84 ? 24.694 -2.943 -12.279 1.00 63.91 84 VAL A N 1
ATOM 672 C CA . VAL A 1 84 ? 23.596 -2.288 -11.555 1.00 63.91 84 VAL A CA 1
ATOM 673 C C . VAL A 1 84 ? 24.140 -1.454 -10.398 1.00 63.91 84 VAL A C 1
ATOM 675 O O . VAL A 1 84 ? 23.797 -0.280 -10.280 1.00 63.91 84 VAL A O 1
ATOM 678 N N . SER A 1 85 ? 25.043 -2.017 -9.592 1.00 56.84 85 SER A N 1
ATOM 679 C CA . SER A 1 85 ? 25.663 -1.314 -8.459 1.00 56.84 85 SER A CA 1
ATOM 680 C C . SER A 1 85 ? 26.464 -0.092 -8.919 1.00 56.84 85 SER A C 1
ATOM 682 O O . SER A 1 85 ? 26.412 0.966 -8.288 1.00 56.84 85 SER A O 1
ATOM 684 N N . PHE A 1 86 ? 27.163 -0.208 -10.052 1.00 69.75 86 PHE A N 1
ATOM 685 C CA . PHE A 1 86 ? 27.873 0.901 -10.681 1.00 69.75 86 PHE A CA 1
ATOM 686 C C . PHE A 1 86 ? 26.913 2.016 -11.124 1.00 69.75 86 PHE A C 1
ATOM 688 O O . PHE A 1 86 ? 27.104 3.171 -10.745 1.00 69.75 86 PHE A O 1
ATOM 695 N N . ILE A 1 87 ? 25.840 1.693 -11.850 1.00 60.34 87 ILE A N 1
ATOM 696 C CA . ILE A 1 87 ? 24.846 2.679 -12.311 1.00 60.34 87 ILE A CA 1
ATOM 697 C C . ILE A 1 87 ? 24.112 3.335 -11.130 1.00 60.34 87 ILE A C 1
ATOM 699 O O . ILE A 1 87 ? 23.941 4.553 -11.113 1.00 60.34 87 ILE A O 1
ATOM 703 N N . GLU A 1 88 ? 23.732 2.573 -10.103 1.00 59.59 88 GLU A N 1
ATOM 704 C CA . GLU A 1 88 ? 23.101 3.121 -8.897 1.00 59.59 88 GLU A CA 1
ATOM 705 C C . GLU A 1 88 ? 24.019 4.090 -8.143 1.00 59.59 88 GLU A C 1
ATOM 707 O O . GLU A 1 88 ? 23.541 5.099 -7.617 1.00 59.59 88 GLU A O 1
ATOM 712 N N . SER A 1 89 ? 25.331 3.829 -8.129 1.00 55.72 89 SER A N 1
ATOM 713 C CA . SER A 1 89 ? 26.320 4.734 -7.530 1.00 55.72 89 SER A CA 1
ATOM 714 C C . SER A 1 89 ? 26.460 6.064 -8.281 1.00 55.72 89 SER A C 1
ATOM 716 O O . SER A 1 89 ? 26.841 7.061 -7.676 1.00 55.72 89 SER A O 1
ATOM 718 N N . MET A 1 90 ? 26.098 6.096 -9.569 1.00 52.09 90 MET A N 1
ATOM 719 C CA . MET A 1 90 ? 26.110 7.300 -10.409 1.00 52.09 90 MET A CA 1
ATOM 720 C C . MET A 1 90 ? 24.822 8.129 -10.290 1.00 52.09 90 MET A C 1
ATOM 722 O O . MET A 1 90 ? 24.834 9.321 -10.588 1.00 52.09 90 MET A O 1
ATOM 726 N N . ILE A 1 91 ? 23.705 7.505 -9.894 1.00 53.53 91 ILE A N 1
ATOM 727 C CA . ILE A 1 91 ? 22.378 8.145 -9.823 1.00 53.53 91 ILE A CA 1
ATOM 728 C C . ILE A 1 91 ? 22.033 8.585 -8.393 1.00 53.53 91 ILE A C 1
ATOM 730 O O . ILE A 1 91 ? 21.311 9.569 -8.214 1.00 53.53 91 ILE A O 1
ATOM 734 N N . LYS A 1 92 ? 22.533 7.897 -7.357 1.00 48.97 92 LYS A N 1
ATOM 735 C CA . LYS A 1 92 ? 22.358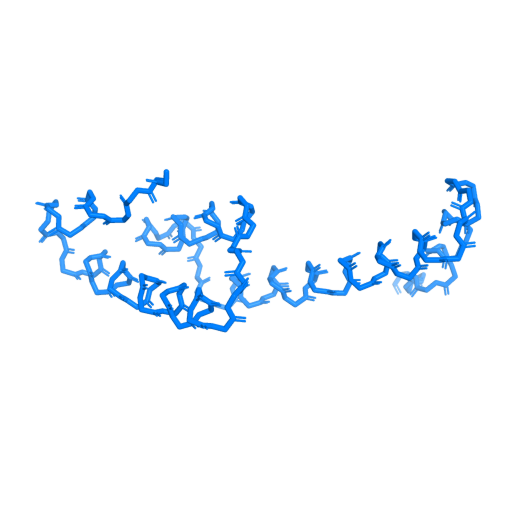 8.367 -5.976 1.00 48.97 92 LYS A CA 1
ATOM 736 C C . LYS A 1 92 ? 23.108 9.695 -5.789 1.00 48.97 92 LYS A C 1
ATOM 738 O O . LYS A 1 92 ? 24.299 9.748 -6.092 1.00 48.97 92 LYS A O 1
ATOM 743 N N . PRO A 1 93 ? 22.463 10.758 -5.271 1.00 40.97 93 PRO A N 1
ATOM 744 C CA . PRO A 1 93 ? 23.174 11.988 -4.951 1.00 40.97 93 PRO A CA 1
ATOM 745 C C . PRO A 1 93 ? 24.238 11.676 -3.892 1.00 40.97 93 PRO A C 1
ATOM 747 O O . PRO A 1 93 ? 23.934 11.094 -2.847 1.00 40.97 93 PRO A O 1
ATOM 750 N N . MET A 1 94 ? 25.496 12.017 -4.176 1.00 38.44 94 MET A N 1
ATOM 751 C CA . MET A 1 94 ? 26.542 12.036 -3.159 1.00 38.44 94 MET A CA 1
ATOM 752 C C . MET A 1 94 ? 26.227 13.158 -2.165 1.00 38.44 94 MET A C 1
ATOM 754 O O . MET A 1 94 ? 26.622 14.292 -2.409 1.00 38.44 94 MET A O 1
ATOM 758 N N . GLY A 1 95 ? 25.564 12.809 -1.058 1.00 37.75 95 GLY A N 1
ATOM 759 C CA . GLY A 1 95 ? 25.396 13.678 0.116 1.00 37.75 95 GLY A CA 1
ATOM 760 C C . GLY A 1 95 ? 24.319 14.742 -0.014 1.00 37.75 95 GLY A C 1
ATOM 761 O O . GLY A 1 95 ? 24.407 15.581 -0.933 1.00 37.75 95 GLY A O 1
#

Foldseek 3Di:
DDQLVVQCVVPPPQLNVLSVVLVVVQVVCVVVVDHDDPVLVVLSVCCSVPVDDVVVSVVVVVVVVVVVVLVVVCVVVVPDPVRSVVVVVVPPPPD

Radius of gyration: 17.08 Å; chains: 1; bounding box: 44×27×35 Å

Sequence (95 aa):
MESFDEYLRQGEPNKAEKAKVWKTAIGLQQVDGLKPSEYLIETAKQNIDGDITIDEVKKRIDSSSIAEINRQLYNKYQLSTDEVSFIESMIKPMG

Secondary structure (DSSP, 8-state):
---THHHHHH--HHHHHHHHHHHHHHHHHHHTTPPPPHHHHHHHHHHHHTSS-HHHHHHHHHHHHHHHHHHHHHHHTT--HHHHHHHHHHHS---